Protein AF-A0A6J6MVC4-F1 (afdb_monomer)

Organism: NCBI:txid449393

Mean predicted aligned error: 3.24 Å

Radius of gyration: 10.86 Å; Cα contacts (8 Å, |Δi|>4): 52; chains: 1; bounding box: 23×20×37 Å

Sequence (65 aa):
MSNSVDSLVRMINQIAANSMGAHDPTAEVVNHLRSFWTPKMCADLKSSNVTSELNAVATQALAAL

pLDDT: mean 92.22, std 10.29, range [40.78, 98.31]

Foldseek 3Di:
DPDPLNVLQVVLQVQLVVLPPPPQSLVSSLVVCVVPPDPVSLVCNVPVPCLVSHDPSSNSNSVVD

InterPro domains:
  IPR021074 Formate dehydrogenase, delta subunit [PF11390] (8-61)

Secondary structure (DSSP, 8-state):
---HHHHHHHHHHHHHHHGGGSSSHHHHHHHHHHHHS-HHHHHHHHHTT-GGGS-HHHHHHHHH-

Solvent-accessible surface area (backbone atoms only — not comparable to full-atom values): 3802 Å² total; per-residue (Å²): 130,84,52,74,59,62,54,48,49,54,48,45,37,50,50,31,63,70,29,66,83,48,99,52,32,37,62,51,41,39,52,48,46,71,73,73,51,54,73,63,60,59,49,52,55,73,71,62,78,50,65,89,76,39,44,72,48,32,43,52,18,63,75,72,106

Structure (mmCIF, N/CA/C/O backbone):
data_AF-A0A6J6MVC4-F1
#
_entry.id   AF-A0A6J6MVC4-F1
#
loop_
_atom_site.group_PDB
_atom_site.id
_atom_site.type_symbol
_atom_site.label_atom_id
_atom_site.label_alt_id
_atom_site.label_comp_id
_atom_site.label_asym_id
_atom_site.label_entity_id
_atom_site.label_seq_id
_atom_site.pdbx_PDB_ins_code
_atom_site.Cartn_x
_atom_site.Cartn_y
_atom_site.Cartn_z
_atom_site.occupancy
_atom_site.B_iso_or_equiv
_atom_site.auth_seq_id
_atom_site.auth_comp_id
_atom_site.auth_asym_id
_atom_site.auth_atom_id
_atom_site.pdbx_PDB_model_num
ATOM 1 N N . MET A 1 1 ? 4.496 -3.197 23.814 1.00 40.78 1 MET A N 1
ATOM 2 C CA . MET A 1 1 ? 3.389 -3.593 22.923 1.00 40.78 1 MET A CA 1
ATOM 3 C C . MET A 1 1 ? 3.513 -2.722 21.689 1.00 40.78 1 MET A C 1
ATOM 5 O O . MET A 1 1 ? 3.393 -1.518 21.843 1.00 40.78 1 MET A O 1
ATOM 9 N N . SER A 1 2 ? 3.877 -3.274 20.530 1.00 49.12 2 SER A N 1
ATOM 10 C CA . SER A 1 2 ? 3.848 -2.490 19.286 1.00 49.12 2 SER A CA 1
ATOM 11 C C . SER A 1 2 ? 2.395 -2.164 18.972 1.00 49.12 2 SER A C 1
ATOM 13 O O . SER A 1 2 ? 1.560 -3.071 19.014 1.00 49.12 2 SER A O 1
ATOM 15 N N . ASN A 1 3 ? 2.079 -0.896 18.707 1.00 63.31 3 ASN A N 1
ATOM 16 C CA . ASN A 1 3 ? 0.732 -0.545 18.285 1.00 63.31 3 ASN A CA 1
ATOM 17 C C . ASN A 1 3 ? 0.455 -1.232 16.943 1.00 63.31 3 ASN A C 1
ATOM 19 O O . ASN A 1 3 ? 1.354 -1.389 16.110 1.00 63.31 3 ASN A O 1
ATOM 23 N N . SER A 1 4 ? -0.790 -1.664 16.724 1.00 83.56 4 SER A N 1
ATOM 24 C CA . SER A 1 4 ? -1.175 -2.340 15.478 1.00 83.56 4 SER A CA 1
ATOM 25 C C . SER A 1 4 ? -0.824 -1.496 14.247 1.00 83.56 4 SER A C 1
ATOM 27 O O . SER A 1 4 ? -0.416 -2.045 13.230 1.00 83.56 4 SER A O 1
ATOM 29 N N . VAL A 1 5 ? -0.890 -0.167 14.368 1.00 90.50 5 VAL A N 1
ATOM 30 C CA . VAL A 1 5 ? -0.518 0.795 13.321 1.00 90.50 5 VAL A CA 1
ATOM 31 C C . VAL A 1 5 ? 0.980 0.768 13.010 1.00 90.50 5 VAL A C 1
ATOM 33 O O . VAL A 1 5 ? 1.332 0.663 11.840 1.00 90.50 5 VAL A O 1
ATOM 36 N N . ASP A 1 6 ? 1.861 0.772 14.014 1.00 91.94 6 ASP A N 1
ATOM 37 C CA . ASP A 1 6 ? 3.320 0.714 13.807 1.00 91.94 6 ASP A CA 1
ATOM 38 C C . ASP A 1 6 ? 3.711 -0.541 13.008 1.00 91.94 6 ASP A C 1
ATOM 40 O O . ASP A 1 6 ? 4.589 -0.522 12.142 1.00 91.94 6 ASP A O 1
ATOM 44 N N . SER A 1 7 ? 3.014 -1.652 13.269 1.00 94.25 7 SER A N 1
ATOM 45 C CA . SER A 1 7 ? 3.212 -2.902 12.528 1.00 94.25 7 SER A CA 1
ATOM 46 C C . SER A 1 7 ? 2.768 -2.770 11.069 1.00 94.25 7 SER A C 1
ATOM 48 O O . SER A 1 7 ? 3.476 -3.239 10.177 1.00 94.25 7 SER A O 1
ATOM 50 N N . LEU A 1 8 ? 1.645 -2.091 10.809 1.00 95.44 8 LEU A N 1
ATOM 51 C CA . LEU A 1 8 ? 1.178 -1.808 9.449 1.00 95.44 8 LEU A CA 1
ATOM 52 C C . LEU A 1 8 ? 2.148 -0.888 8.699 1.00 95.44 8 LEU A C 1
ATOM 54 O O . LEU A 1 8 ? 2.481 -1.189 7.555 1.00 95.44 8 LEU A O 1
ATOM 58 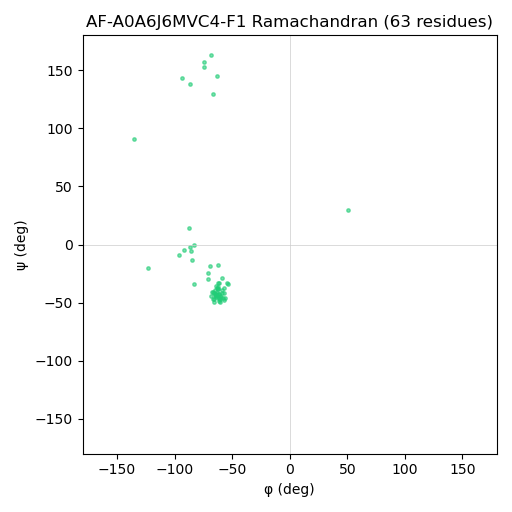N N . VAL A 1 9 ? 2.658 0.169 9.343 1.00 96.19 9 VAL A N 1
ATOM 59 C CA . VAL A 1 9 ? 3.681 1.076 8.786 1.00 96.19 9 VAL A CA 1
ATOM 60 C C . VAL A 1 9 ? 4.928 0.289 8.385 1.00 96.19 9 VAL A C 1
ATOM 62 O O . VAL A 1 9 ? 5.415 0.404 7.259 1.00 96.19 9 VAL A O 1
ATOM 65 N N . ARG A 1 10 ? 5.415 -0.590 9.269 1.00 96.75 10 ARG A N 1
ATOM 66 C CA . ARG A 1 10 ? 6.562 -1.455 8.967 1.00 96.75 10 ARG A CA 1
ATOM 67 C C . ARG A 1 10 ? 6.290 -2.364 7.768 1.00 96.75 10 ARG A C 1
ATOM 69 O O . ARG A 1 10 ? 7.148 -2.497 6.898 1.00 96.75 10 ARG A O 1
ATOM 76 N N . MET A 1 11 ? 5.112 -2.986 7.717 1.00 97.50 11 MET A N 1
AT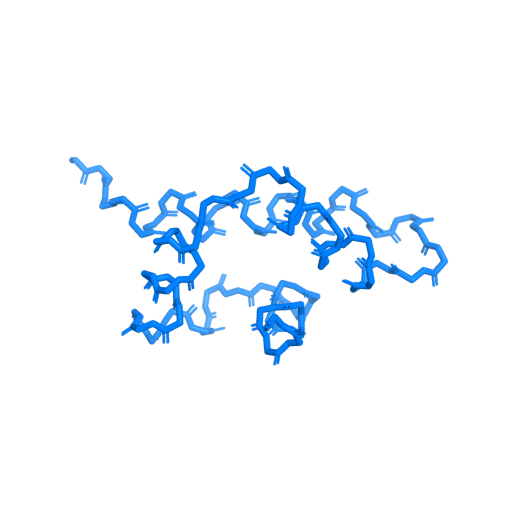OM 77 C CA . MET A 1 11 ? 4.741 -3.914 6.647 1.00 97.50 11 MET A CA 1
ATOM 78 C C . MET A 1 11 ? 4.616 -3.224 5.289 1.00 97.50 11 MET A C 1
ATOM 80 O O . MET A 1 11 ? 5.212 -3.703 4.328 1.00 97.50 11 MET A O 1
ATOM 84 N N . ILE A 1 12 ? 3.891 -2.105 5.188 1.00 97.12 12 ILE A N 1
ATOM 85 C CA . ILE A 1 12 ? 3.730 -1.398 3.906 1.00 97.12 12 ILE A CA 1
ATOM 86 C C . ILE A 1 12 ? 5.073 -0.868 3.388 1.00 97.12 12 ILE A C 1
ATOM 88 O O . ILE A 1 12 ? 5.354 -0.979 2.197 1.00 97.12 12 ILE A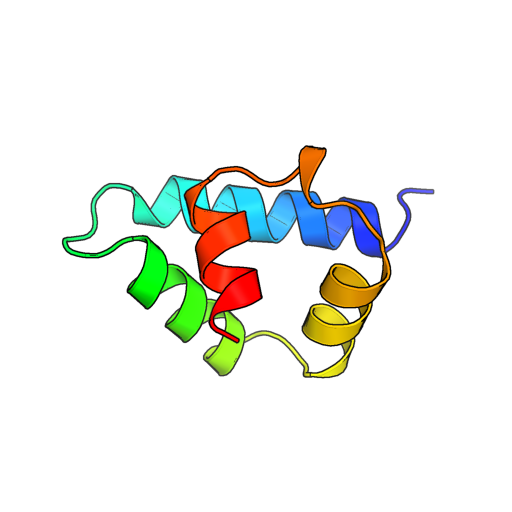 O 1
ATOM 92 N N . ASN A 1 13 ? 5.953 -0.398 4.279 1.00 97.94 13 ASN A N 1
ATOM 93 C CA . ASN A 1 13 ? 7.306 0.007 3.905 1.00 97.94 13 ASN A CA 1
ATOM 94 C C . ASN A 1 13 ? 8.143 -1.171 3.397 1.00 97.94 13 ASN A C 1
ATOM 96 O O . ASN A 1 13 ? 8.896 -1.015 2.437 1.00 97.94 13 ASN A O 1
ATOM 100 N N . GLN A 1 14 ? 8.005 -2.349 4.013 1.00 98.31 14 GLN A N 1
ATOM 101 C CA . GLN A 1 14 ? 8.697 -3.559 3.572 1.00 98.31 14 GLN A CA 1
ATOM 102 C C . GLN A 1 14 ? 8.189 -4.042 2.206 1.00 98.31 14 GLN A C 1
ATOM 104 O O . GLN A 1 14 ? 8.995 -4.419 1.360 1.00 98.31 14 GLN A O 1
ATOM 109 N N . ILE A 1 15 ? 6.876 -3.988 1.967 1.00 97.94 15 ILE A N 1
ATOM 110 C CA . ILE A 1 15 ? 6.279 -4.302 0.660 1.00 97.94 15 ILE A CA 1
ATOM 111 C C . ILE A 1 15 ? 6.829 -3.344 -0.402 1.00 97.94 15 ILE A C 1
ATOM 113 O O . ILE A 1 15 ? 7.353 -3.791 -1.417 1.00 97.94 15 ILE A O 1
ATOM 117 N N . ALA A 1 16 ? 6.809 -2.039 -0.126 1.00 97.81 16 ALA A N 1
ATOM 118 C CA . ALA A 1 16 ? 7.353 -1.028 -1.026 1.00 97.81 16 ALA A CA 1
ATOM 119 C C . ALA A 1 16 ? 8.846 -1.226 -1.326 1.00 97.81 16 ALA A C 1
ATOM 121 O O . ALA A 1 16 ? 9.250 -1.112 -2.479 1.00 97.81 16 ALA A O 1
ATOM 122 N N . ALA A 1 17 ? 9.659 -1.576 -0.324 1.00 97.88 17 ALA A N 1
ATOM 123 C CA . ALA A 1 17 ? 11.075 -1.875 -0.531 1.00 97.88 17 ALA A CA 1
ATOM 124 C C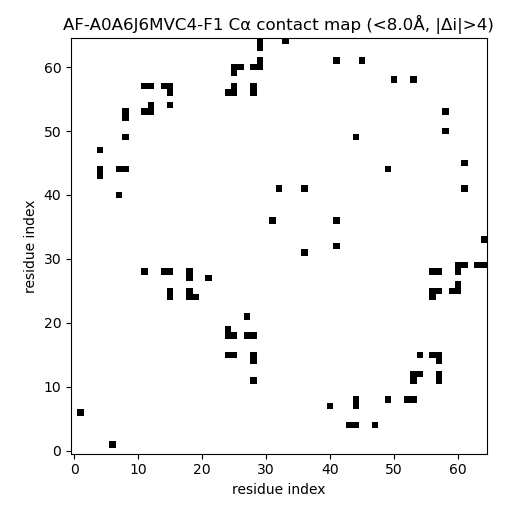 . ALA A 1 17 ? 11.286 -3.091 -1.450 1.00 97.88 17 ALA A C 1
ATOM 126 O O . ALA A 1 17 ? 12.177 -3.071 -2.299 1.00 97.88 17 ALA A O 1
ATOM 127 N N . ASN A 1 18 ? 10.450 -4.123 -1.319 1.00 97.38 18 ASN A N 1
ATOM 128 C CA . ASN A 1 18 ? 10.536 -5.325 -2.147 1.00 97.38 18 ASN A CA 1
ATOM 129 C C . ASN A 1 18 ? 10.108 -5.075 -3.604 1.00 97.38 18 ASN A C 1
ATOM 131 O O . ASN A 1 18 ? 10.645 -5.713 -4.505 1.00 97.38 18 ASN A O 1
ATOM 135 N N . SER A 1 19 ? 9.194 -4.132 -3.844 1.00 96.12 19 SER A N 1
ATOM 136 C CA . SER A 1 19 ? 8.704 -3.796 -5.189 1.00 96.12 19 SER A CA 1
ATOM 137 C C . SER A 1 19 ? 9.603 -2.818 -5.960 1.00 96.12 19 SER A C 1
ATOM 139 O O . SER A 1 19 ? 9.311 -2.504 -7.108 1.00 96.12 19 SER A O 1
ATOM 141 N N . MET A 1 20 ? 10.722 -2.345 -5.394 1.00 94.19 20 MET A N 1
ATOM 142 C CA . MET A 1 20 ? 11.604 -1.356 -6.047 1.00 94.19 20 MET A CA 1
ATOM 143 C C . MET A 1 20 ? 12.245 -1.832 -7.365 1.00 94.19 20 MET A C 1
ATOM 145 O O . MET A 1 20 ? 12.732 -1.005 -8.131 1.00 94.19 20 MET A O 1
ATOM 149 N N . GLY A 1 21 ? 12.270 -3.142 -7.631 1.00 93.81 21 GLY A N 1
ATOM 150 C CA . GLY A 1 21 ? 12.736 -3.706 -8.905 1.00 93.81 21 GLY A CA 1
ATOM 151 C C . GLY A 1 21 ? 11.665 -3.776 -10.000 1.00 93.81 21 GLY A C 1
ATOM 152 O O . GLY A 1 21 ? 11.973 -4.161 -11.127 1.00 93.81 21 GLY A O 1
ATOM 153 N N . ALA A 1 22 ? 10.414 -3.447 -9.677 1.00 94.75 22 ALA A N 1
ATOM 154 C CA . ALA A 1 22 ? 9.302 -3.481 -10.611 1.00 94.75 22 ALA A CA 1
ATOM 155 C C . ALA A 1 22 ? 9.345 -2.308 -11.596 1.00 94.75 22 ALA A C 1
ATOM 157 O O . ALA A 1 22 ? 9.897 -1.247 -11.308 1.00 94.75 22 ALA A O 1
ATOM 158 N N . HIS A 1 23 ? 8.689 -2.476 -12.747 1.00 95.69 23 HIS A N 1
ATOM 159 C CA . HIS A 1 23 ? 8.495 -1.383 -13.7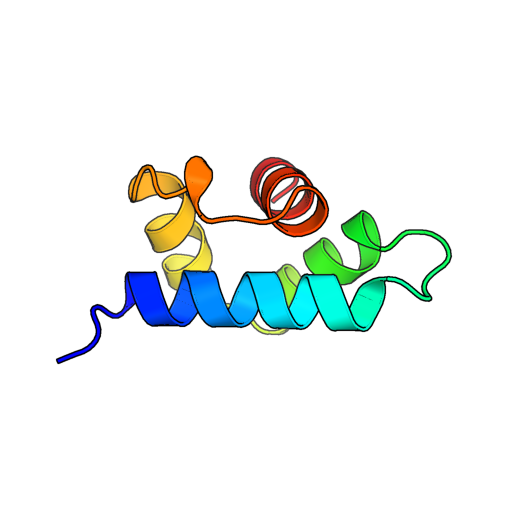03 1.00 95.69 23 HIS A CA 1
ATOM 160 C C . HIS A 1 23 ? 7.671 -0.231 -13.096 1.00 95.69 23 HIS A C 1
ATOM 162 O O . HIS A 1 23 ? 7.940 0.934 -13.375 1.00 95.69 23 HIS A O 1
ATOM 168 N N . ASP A 1 24 ? 6.682 -0.558 -12.258 1.00 97.12 24 ASP A N 1
ATOM 169 C CA . ASP A 1 24 ? 5.897 0.408 -11.486 1.00 97.12 24 ASP A CA 1
ATOM 170 C C . ASP A 1 24 ? 5.737 -0.092 -10.037 1.00 97.12 24 ASP A C 1
ATOM 172 O O . ASP A 1 24 ? 4.796 -0.835 -9.730 1.00 97.12 24 ASP A O 1
ATOM 176 N N . PRO A 1 25 ? 6.666 0.287 -9.139 1.00 97.56 25 PRO A N 1
ATOM 177 C CA . PRO A 1 25 ? 6.625 -0.123 -7.740 1.00 97.56 25 PRO A CA 1
ATOM 178 C C . PRO A 1 25 ? 5.333 0.307 -7.041 1.00 97.56 25 PRO A C 1
ATOM 180 O O . PRO A 1 25 ? 4.770 -0.461 -6.267 1.00 97.56 25 PRO A O 1
ATOM 183 N N . THR A 1 26 ? 4.822 1.506 -7.330 1.00 97.94 26 THR A N 1
ATOM 184 C CA . THR A 1 26 ? 3.611 2.033 -6.687 1.00 97.94 26 THR A CA 1
ATOM 185 C C . THR A 1 26 ? 2.387 1.209 -7.070 1.00 97.94 26 THR A C 1
ATOM 187 O O . THR A 1 26 ? 1.627 0.807 -6.185 1.00 97.94 26 TH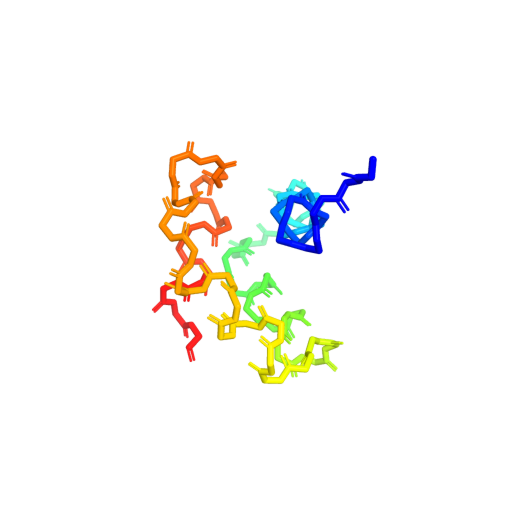R A O 1
ATOM 190 N N . ALA A 1 27 ? 2.205 0.898 -8.357 1.00 97.88 27 ALA A N 1
ATOM 191 C CA . ALA A 1 27 ? 1.103 0.047 -8.805 1.00 97.88 27 ALA A CA 1
ATOM 192 C C . ALA A 1 27 ? 1.184 -1.368 -8.211 1.00 97.88 27 ALA A C 1
ATOM 194 O O . ALA A 1 27 ? 0.159 -1.938 -7.828 1.00 97.88 27 ALA A O 1
ATOM 195 N N . GLU A 1 28 ? 2.389 -1.927 -8.080 1.00 97.94 28 GLU A N 1
ATOM 196 C CA . GLU A 1 28 ? 2.583 -3.237 -7.459 1.00 97.94 28 GLU A CA 1
ATOM 197 C C . GLU A 1 28 ? 2.187 -3.235 -5.977 1.00 97.94 28 GLU A C 1
ATOM 199 O O . GLU A 1 28 ? 1.438 -4.115 -5.539 1.00 97.94 28 GLU A O 1
ATOM 204 N N . VAL A 1 29 ? 2.592 -2.206 -5.221 1.00 98.25 29 VAL A N 1
ATOM 205 C CA . VAL A 1 29 ? 2.165 -2.048 -3.825 1.00 98.25 29 VAL A 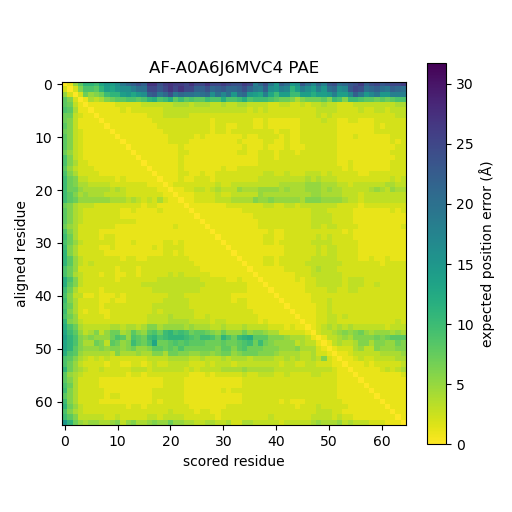CA 1
ATOM 206 C C . VAL A 1 29 ? 0.645 -1.896 -3.735 1.00 98.25 29 VAL A C 1
ATOM 208 O O . VAL A 1 29 ? 0.023 -2.592 -2.9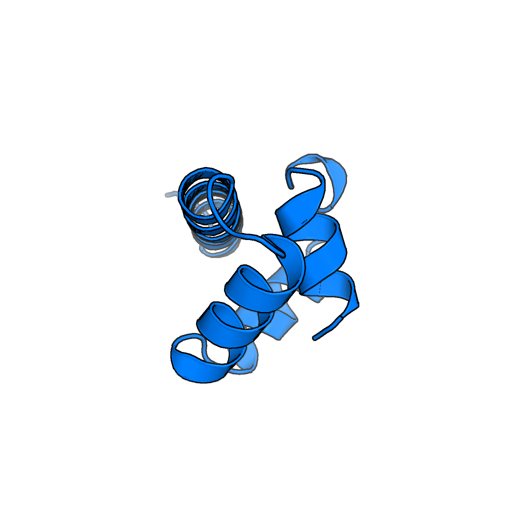35 1.00 98.25 29 VAL A O 1
ATOM 211 N N . VAL A 1 30 ? 0.011 -1.058 -4.565 1.00 98.19 30 VAL A N 1
ATOM 212 C CA . VAL A 1 30 ? -1.460 -0.908 -4.577 1.00 98.19 30 VAL A CA 1
ATOM 213 C C . VAL A 1 30 ? -2.149 -2.253 -4.817 1.00 98.19 30 VAL A C 1
ATOM 215 O O . VAL A 1 30 ? -3.088 -2.604 -4.098 1.00 98.19 30 VAL A O 1
ATOM 218 N N . ASN A 1 31 ? -1.671 -3.032 -5.789 1.00 97.88 31 ASN A N 1
ATOM 219 C CA . ASN A 1 31 ? -2.215 -4.354 -6.092 1.00 97.88 31 ASN A CA 1
ATOM 220 C C . ASN A 1 31 ? -2.042 -5.328 -4.921 1.00 97.88 31 ASN A C 1
ATOM 222 O O . ASN A 1 31 ? -2.980 -6.059 -4.592 1.00 97.88 31 ASN A O 1
ATOM 226 N N . HIS A 1 32 ? -0.887 -5.314 -4.255 1.00 97.88 32 HIS A N 1
ATOM 227 C CA . HIS A 1 32 ? -0.644 -6.128 -3.068 1.00 97.88 32 HIS A CA 1
ATOM 228 C C . HIS A 1 32 ? -1.611 -5.767 -1.932 1.00 97.88 32 HIS A C 1
ATOM 230 O O . HIS A 1 32 ? -2.258 -6.647 -1.362 1.00 97.88 32 HIS A O 1
ATOM 236 N N . LEU A 1 33 ? -1.760 -4.475 -1.631 1.00 97.12 33 LEU A N 1
ATOM 237 C CA . LEU A 1 33 ? -2.664 -4.002 -0.583 1.00 97.12 33 LEU A CA 1
ATOM 238 C C . LEU A 1 33 ? -4.116 -4.392 -0.893 1.00 97.12 33 LEU A C 1
ATOM 240 O O . LEU A 1 33 ? -4.795 -4.939 -0.030 1.00 97.12 33 LEU A O 1
ATOM 244 N N . ARG A 1 34 ? -4.581 -4.217 -2.136 1.00 96.94 34 ARG A N 1
ATOM 245 C CA . ARG A 1 34 ? -5.935 -4.635 -2.549 1.00 96.94 34 ARG A CA 1
ATOM 246 C C . ARG A 1 34 ? -6.166 -6.143 -2.450 1.00 96.94 34 ARG A C 1
ATOM 248 O O . ARG A 1 34 ? -7.289 -6.559 -2.186 1.00 96.94 34 ARG A O 1
ATOM 255 N N . SER A 1 35 ? -5.130 -6.947 -2.683 1.00 97.75 35 SER A N 1
ATOM 256 C CA . SER A 1 35 ? -5.245 -8.410 -2.712 1.00 97.75 35 SER A CA 1
ATOM 257 C C . SER A 1 35 ? -5.189 -9.044 -1.323 1.00 97.75 35 SER A C 1
ATOM 259 O O . SER A 1 35 ? -5.836 -10.063 -1.094 1.00 97.75 35 SER A O 1
ATOM 261 N N . PHE A 1 36 ? -4.411 -8.466 -0.402 1.00 97.31 36 PHE A N 1
ATOM 262 C CA . PHE A 1 36 ? -4.066 -9.129 0.861 1.00 97.31 36 PHE A CA 1
ATOM 263 C C . PHE A 1 36 ? -4.452 -8.353 2.117 1.00 97.31 36 PHE A C 1
ATOM 265 O O . PHE A 1 36 ? -4.536 -8.951 3.190 1.00 97.31 36 PHE A O 1
ATOM 272 N N . TRP A 1 37 ? -4.667 -7.040 2.032 1.00 96.62 37 TRP A N 1
ATOM 273 C CA . TRP A 1 37 ? -5.019 -6.248 3.204 1.00 96.62 37 TRP A CA 1
ATOM 274 C C . TRP A 1 37 ? -6.527 -6.118 3.340 1.00 96.62 37 TRP A C 1
ATOM 276 O O . TRP A 1 37 ? -7.267 -5.966 2.370 1.00 96.62 37 TRP A O 1
ATOM 286 N N . THR A 1 38 ? -6.997 -6.141 4.584 1.00 95.94 38 THR A N 1
ATOM 287 C CA . THR A 1 38 ? -8.407 -5.864 4.857 1.00 95.94 38 THR A CA 1
ATOM 288 C C . THR A 1 38 ? -8.690 -4.364 4.718 1.00 95.94 38 THR A C 1
ATOM 290 O O . THR A 1 38 ? -7.810 -3.546 5.015 1.00 95.94 38 THR A O 1
ATOM 293 N N . PRO A 1 39 ? -9.931 -3.962 4.378 1.00 93.69 39 PRO A N 1
ATOM 294 C CA . PRO A 1 39 ? -10.311 -2.549 4.345 1.00 93.69 39 PRO A CA 1
ATOM 295 C C . PRO A 1 39 ? -10.004 -1.809 5.654 1.00 93.69 39 PRO A C 1
ATOM 297 O O . PRO A 1 39 ? -9.600 -0.647 5.628 1.00 93.69 39 PRO A O 1
ATOM 300 N N . LYS A 1 40 ? -10.128 -2.498 6.799 1.00 93.62 40 LYS A N 1
ATOM 301 C CA . LYS A 1 40 ? -9.806 -1.944 8.117 1.00 93.62 40 LYS A CA 1
ATOM 302 C C . LYS A 1 40 ? -8.326 -1.580 8.255 1.00 93.62 40 LYS A C 1
ATOM 304 O O . LYS A 1 40 ? -8.034 -0.506 8.756 1.00 93.62 40 LYS A O 1
ATOM 309 N N . MET A 1 41 ? -7.403 -2.428 7.801 1.00 94.69 41 MET A N 1
ATOM 310 C CA . MET A 1 41 ? -5.964 -2.136 7.888 1.00 94.69 41 MET A CA 1
ATOM 311 C C . MET A 1 41 ? -5.600 -0.875 7.095 1.00 94.69 41 MET A C 1
ATOM 313 O O . MET A 1 41 ? -4.860 -0.021 7.580 1.00 94.69 41 MET A O 1
ATOM 317 N N . CYS A 1 42 ? -6.162 -0.730 5.892 1.00 93.56 42 CYS A N 1
ATOM 318 C CA . CYS A 1 42 ? -5.959 0.455 5.061 1.00 93.56 42 CYS A CA 1
ATOM 319 C C . CYS A 1 42 ? -6.565 1.711 5.704 1.00 93.56 42 CYS A C 1
ATOM 321 O O . CYS A 1 42 ? -5.942 2.771 5.682 1.00 93.56 42 CYS A O 1
ATOM 323 N N . ALA A 1 43 ? -7.760 1.597 6.291 1.00 92.25 43 ALA A N 1
ATOM 324 C CA . ALA A 1 43 ? -8.403 2.696 7.007 1.00 92.25 43 ALA A CA 1
ATOM 325 C C . ALA A 1 43 ? -7.597 3.124 8.241 1.00 92.25 43 ALA A C 1
ATOM 327 O O . ALA A 1 43 ? -7.353 4.315 8.418 1.00 92.25 43 ALA A O 1
ATOM 328 N N . ASP A 1 44 ? -7.120 2.163 9.037 1.00 92.56 44 ASP A N 1
ATOM 329 C CA . ASP A 1 44 ? -6.305 2.433 10.220 1.00 92.56 44 ASP A CA 1
ATOM 330 C C . ASP A 1 44 ? -5.040 3.224 9.821 1.00 92.56 44 ASP A C 1
ATOM 332 O O . ASP A 1 44 ? -4.769 4.263 10.417 1.00 92.56 44 ASP A O 1
ATOM 336 N N . LEU A 1 45 ? -4.324 2.841 8.751 1.00 91.94 45 LEU A N 1
ATOM 337 C CA . LEU A 1 45 ? -3.185 3.631 8.247 1.00 91.94 45 LEU A CA 1
ATOM 338 C C . LEU A 1 45 ? -3.579 5.050 7.810 1.00 91.94 45 LEU A C 1
ATOM 340 O O . LEU A 1 45 ? -2.909 6.011 8.191 1.00 91.94 45 LEU A O 1
ATOM 344 N N . LYS A 1 46 ? -4.664 5.196 7.037 1.00 91.06 46 LYS A N 1
ATOM 345 C CA . LYS A 1 46 ? -5.132 6.505 6.546 1.00 91.06 46 LYS A CA 1
ATOM 346 C C . LYS A 1 46 ? -5.514 7.455 7.685 1.00 91.06 46 LYS A C 1
ATOM 348 O O . LYS A 1 46 ? -5.314 8.659 7.564 1.00 91.06 46 LYS A O 1
ATOM 353 N N . SER A 1 47 ? -6.042 6.929 8.788 1.00 89.25 47 SER A N 1
ATOM 354 C CA . SER A 1 47 ? -6.468 7.725 9.943 1.00 89.25 47 SER A CA 1
ATOM 355 C C . SER A 1 47 ? -5.351 8.048 10.940 1.00 89.25 47 SER A C 1
ATOM 357 O O . SER A 1 47 ? -5.547 8.907 11.794 1.00 89.25 47 SER A O 1
ATOM 359 N N . SER A 1 48 ? -4.189 7.393 10.854 1.00 82.06 48 SER A N 1
ATOM 360 C CA . SER A 1 48 ? -3.159 7.464 11.903 1.00 82.06 48 SER A CA 1
ATOM 361 C C . SER A 1 48 ? -2.176 8.638 11.787 1.00 82.06 48 SER A C 1
ATOM 363 O O . SER A 1 48 ? -1.312 8.783 12.642 1.00 82.06 48 SER A O 1
ATOM 365 N N . ASN A 1 49 ? -2.274 9.480 10.750 1.00 79.94 49 ASN A N 1
ATOM 366 C CA . ASN A 1 49 ? -1.327 10.576 10.470 1.00 79.94 49 ASN A CA 1
ATOM 367 C C . ASN A 1 49 ? 0.164 10.146 10.461 1.00 79.94 49 ASN A C 1
ATOM 369 O O . ASN A 1 49 ? 1.054 10.938 10.756 1.00 79.94 49 ASN A O 1
ATOM 373 N N . VAL A 1 50 ? 0.437 8.888 10.096 1.00 83.00 50 VAL A N 1
ATOM 374 C CA . VAL A 1 50 ? 1.780 8.267 10.060 1.00 83.00 50 VAL A CA 1
ATOM 375 C C . VAL A 1 50 ? 2.508 8.481 8.731 1.00 83.00 50 VAL A C 1
ATOM 377 O O . VAL A 1 50 ? 3.495 7.815 8.431 1.00 83.00 50 VAL A O 1
ATOM 380 N N . THR A 1 51 ? 2.033 9.404 7.894 1.00 79.31 51 THR A N 1
ATOM 381 C CA . THR A 1 51 ? 2.565 9.620 6.539 1.00 79.31 51 THR A CA 1
ATOM 382 C C . THR A 1 51 ? 4.057 9.973 6.538 1.00 79.31 51 THR A C 1
ATOM 384 O O . THR A 1 51 ? 4.758 9.630 5.593 1.00 79.31 51 THR A O 1
ATOM 387 N N . SER A 1 52 ? 4.572 10.602 7.602 1.00 87.19 52 SER A N 1
ATOM 388 C CA . SER A 1 52 ? 6.005 10.904 7.753 1.00 87.19 52 SER A CA 1
ATOM 389 C C . SER A 1 52 ? 6.889 9.672 7.969 1.00 87.19 52 SER A C 1
ATOM 391 O O . SER A 1 52 ? 8.099 9.757 7.781 1.00 87.19 52 SER A O 1
ATOM 393 N N . GLU A 1 53 ? 6.311 8.543 8.378 1.00 91.94 53 GLU A N 1
ATOM 394 C CA . GLU A 1 53 ? 7.022 7.281 8.628 1.00 91.94 53 GLU A CA 1
ATOM 395 C C . GLU A 1 53 ? 6.973 6.337 7.419 1.00 91.94 53 GLU A C 1
ATOM 397 O O . GLU A 1 53 ? 7.650 5.306 7.391 1.00 91.94 53 GLU A O 1
ATOM 402 N N . LEU A 1 54 ? 6.174 6.679 6.408 1.00 94.19 54 LEU A N 1
ATOM 403 C CA . LEU A 1 54 ? 6.050 5.923 5.172 1.00 94.19 54 LEU A CA 1
ATOM 404 C C . LEU A 1 54 ? 7.114 6.358 4.163 1.00 94.19 54 LEU A C 1
ATOM 406 O O . LEU A 1 54 ? 7.380 7.545 3.967 1.00 94.19 54 LEU A O 1
ATOM 410 N N . ASN A 1 55 ? 7.703 5.386 3.470 1.00 94.31 55 ASN A N 1
ATOM 411 C CA . ASN A 1 55 ? 8.552 5.689 2.326 1.00 94.31 55 ASN A CA 1
ATOM 412 C C . ASN A 1 55 ? 7.715 6.243 1.156 1.00 94.31 55 ASN A C 1
ATOM 414 O O . ASN A 1 55 ? 6.492 6.106 1.122 1.00 94.31 55 ASN A O 1
ATOM 418 N N . ALA A 1 56 ? 8.373 6.876 0.181 1.00 95.81 56 ALA A N 1
ATOM 419 C CA . ALA A 1 56 ? 7.682 7.587 -0.897 1.00 95.81 56 ALA A CA 1
ATOM 420 C C . ALA A 1 56 ? 6.704 6.697 -1.689 1.00 95.81 56 ALA A C 1
ATOM 422 O O . ALA A 1 56 ? 5.587 7.125 -1.973 1.00 95.81 56 ALA A O 1
ATOM 423 N N . VAL A 1 57 ? 7.093 5.454 -1.991 1.00 97.25 57 VAL A N 1
ATOM 424 C CA . VAL A 1 57 ? 6.253 4.491 -2.724 1.00 97.25 57 VAL A CA 1
ATOM 425 C C . VAL A 1 57 ? 5.054 4.059 -1.878 1.00 97.25 57 VAL A C 1
ATOM 427 O O . VAL A 1 57 ? 3.928 4.057 -2.366 1.00 97.25 57 VAL A O 1
ATOM 430 N N . ALA A 1 58 ? 5.259 3.760 -0.593 1.00 97.06 58 ALA A N 1
ATOM 431 C CA . ALA A 1 58 ? 4.188 3.413 0.340 1.00 97.06 58 ALA A CA 1
ATOM 432 C C . ALA A 1 58 ? 3.186 4.566 0.516 1.00 97.06 58 ALA A C 1
ATOM 434 O O . ALA A 1 58 ? 1.977 4.335 0.492 1.00 97.06 58 ALA A O 1
ATOM 435 N N . THR A 1 59 ? 3.671 5.806 0.630 1.00 96.50 59 THR A N 1
ATOM 436 C CA . THR A 1 59 ? 2.832 7.011 0.704 1.00 96.50 59 THR A CA 1
ATOM 437 C C . THR A 1 59 ? 1.989 7.184 -0.556 1.00 96.50 59 THR A C 1
ATOM 439 O O . THR A 1 59 ? 0.780 7.402 -0.463 1.00 96.50 59 THR A O 1
ATOM 442 N N . GLN A 1 60 ? 2.598 7.050 -1.737 1.00 96.44 60 GLN A N 1
ATOM 443 C CA . GLN A 1 60 ? 1.884 7.147 -3.012 1.00 96.44 60 GLN A CA 1
ATOM 444 C C . GLN A 1 60 ? 0.853 6.026 -3.173 1.00 96.44 60 GLN A C 1
ATOM 446 O O . GLN A 1 60 ? -0.280 6.288 -3.574 1.00 96.44 60 GLN A O 1
ATOM 451 N N . ALA A 1 61 ? 1.210 4.793 -2.810 1.00 96.69 61 ALA A N 1
ATOM 452 C CA . ALA A 1 61 ? 0.306 3.655 -2.885 1.00 96.69 61 ALA A CA 1
ATOM 453 C C . ALA A 1 61 ? -0.892 3.818 -1.940 1.00 96.69 61 ALA A C 1
ATOM 455 O O . ALA A 1 61 ? -2.029 3.596 -2.347 1.00 96.69 61 ALA A O 1
ATOM 456 N N . LEU A 1 62 ? -0.665 4.269 -0.702 1.00 93.94 62 LEU A N 1
ATOM 457 C CA . LEU A 1 62 ? -1.737 4.515 0.264 1.00 93.94 62 LEU A CA 1
ATOM 458 C C . LEU A 1 62 ? -2.687 5.635 -0.191 1.00 93.94 62 LEU A C 1
ATOM 460 O O . LEU A 1 62 ? -3.892 5.541 0.049 1.00 93.94 62 LEU A O 1
ATOM 464 N N . ALA A 1 63 ? -2.164 6.666 -0.862 1.00 93.50 63 ALA A N 1
ATOM 465 C CA . ALA A 1 63 ? -2.962 7.743 -1.450 1.00 93.50 63 ALA A CA 1
ATOM 466 C C . ALA A 1 63 ? -3.777 7.297 -2.681 1.00 93.50 63 ALA A C 1
ATOM 468 O O . ALA A 1 63 ? -4.803 7.905 -2.979 1.00 93.50 63 ALA A O 1
ATOM 469 N N . ALA A 1 64 ? -3.338 6.243 -3.379 1.00 94.25 64 ALA A N 1
ATOM 470 C CA . ALA A 1 64 ? -3.999 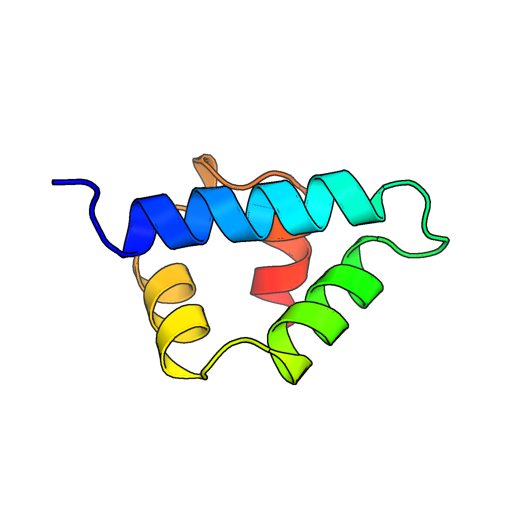5.674 -4.558 1.00 94.25 64 ALA A CA 1
ATOM 471 C C . ALA A 1 64 ? -5.003 4.540 -4.241 1.00 94.25 64 ALA A C 1
ATOM 473 O O . ALA A 1 64 ? -5.671 4.031 -5.150 1.00 94.25 64 ALA A O 1
ATOM 474 N N . LEU A 1 65 ? -5.101 4.126 -2.972 1.00 87.94 65 LEU A N 1
ATOM 475 C CA . LEU A 1 65 ? -6.128 3.202 -2.473 1.00 87.94 65 LEU A CA 1
ATOM 476 C C . LEU A 1 65 ? -7.481 3.888 -2.323 1.00 87.94 65 LEU A C 1
ATOM 478 O O . LEU A 1 65 ? -8.490 3.234 -2.650 1.00 87.94 65 LEU A O 1
#